Protein AF-A0A2M7RP31-F1 (afdb_monomer_lite)

Foldseek 3Di:
DQPPHLFAFPDADPVPGTDPDTQQAQFLCPQVLVCQCPPPPRHDDNCSVVRHHQDWDDAPRQIASADQAQALVRLPNSCVPDVLVVPDDVPDRSVSRSVSSVVQQLVQLCVCCVVAVQGHNPRTHWAFDQDPVGTDGARGPPHPGDDDND

Secondary structure (DSSP, 8-state):
--TTSSS-BS-EETTTEE-S-B--BSSTTHHHHHHHHT-SSSPPPGGGGGSSB--EEEETTEEEE--TT--TTHHHHGGGTS--TT-EETTEEHHHHHHHHHHHHHHHHHHTTTT-TT-BTTB----SEEETTEEE-B--TTS--B-S--

pLDDT: mean 97.09, std 1.99, range [87.0, 98.81]

Sequence (150 aa):
MLNGHKVLCMGWKPESGFLPYYWDSYSEHMILYALAIGSPTHPIPREYWQEWDKPVDEYAGYRVVYCNTGSLFVYLQSHAWIDFRDIRDNEIDYWQNSINAVDANRQFCIDNETDFITYSDNQWGLTASLGPWGYKGYGAKPGWPVHDGT

Structure (mmCIF, N/CA/C/O backbone):
data_AF-A0A2M7RP31-F1
#
_entry.id   AF-A0A2M7RP31-F1
#
loop_
_atom_site.group_PDB
_atom_site.id
_atom_site.type_symbol
_atom_site.label_atom_id
_atom_site.label_alt_id
_atom_site.label_comp_id
_atom_site.label_asym_id
_atom_site.label_entity_id
_atom_site.label_seq_id
_atom_site.pdbx_PDB_ins_code
_atom_site.Cartn_x
_atom_site.Cartn_y
_atom_site.Cartn_z
_atom_site.occupancy
_atom_site.B_iso_or_equiv
_atom_site.auth_seq_id
_atom_site.auth_comp_id
_atom_site.auth_asym_id
_atom_site.auth_atom_id
_atom_site.pdbx_PDB_model_num
ATOM 1 N N . MET A 1 1 ? -8.794 4.882 19.728 1.00 95.06 1 MET A N 1
ATOM 2 C CA . MET A 1 1 ? -8.136 5.478 18.544 1.00 95.06 1 MET A CA 1
ATOM 3 C C . MET A 1 1 ? -9.103 5.985 17.469 1.00 95.06 1 MET A C 1
ATOM 5 O O . MET A 1 1 ? -8.631 6.601 16.532 1.00 95.06 1 MET A O 1
ATOM 9 N N . LEU A 1 2 ? -10.426 5.794 17.585 1.00 96.75 2 LEU A N 1
ATOM 10 C CA . LEU A 1 2 ? -11.388 6.253 16.566 1.00 96.75 2 LEU A CA 1
ATOM 11 C C . LEU A 1 2 ? -11.693 7.760 16.605 1.00 96.75 2 LEU A C 1
ATOM 13 O O . LEU A 1 2 ? -12.012 8.342 15.580 1.00 96.75 2 LEU A O 1
ATOM 17 N N . ASN A 1 3 ? -11.617 8.394 17.781 1.00 95.88 3 ASN A N 1
ATOM 18 C CA . ASN A 1 3 ? -11.862 9.833 17.957 1.00 95.88 3 ASN A CA 1
ATOM 19 C C . ASN A 1 3 ? -13.182 10.346 17.325 1.00 95.88 3 ASN A C 1
ATOM 21 O O . ASN A 1 3 ? -13.222 11.416 16.734 1.00 95.88 3 ASN A O 1
ATOM 25 N N . GLY A 1 4 ? -14.266 9.566 17.410 1.00 95.25 4 GLY A N 1
ATOM 26 C CA . GLY A 1 4 ? -15.561 9.921 16.806 1.00 95.25 4 GLY A CA 1
ATOM 27 C C . GLY A 1 4 ? -15.671 9.661 15.297 1.00 95.25 4 GLY A C 1
ATOM 28 O O . GLY A 1 4 ? -16.735 9.883 14.727 1.00 95.25 4 GLY A O 1
ATOM 29 N N . HIS A 1 5 ? -14.616 9.150 14.663 1.00 96.81 5 HIS A N 1
ATOM 30 C CA . HIS A 1 5 ? -14.606 8.708 13.271 1.00 96.81 5 HIS A CA 1
ATOM 31 C C . HIS A 1 5 ? -14.791 7.191 13.172 1.00 96.81 5 HIS A C 1
ATOM 33 O O . HIS A 1 5 ? -14.794 6.467 14.171 1.00 96.81 5 HIS A O 1
ATOM 39 N N . LYS A 1 6 ? -14.930 6.704 11.941 1.00 97.88 6 LYS A N 1
ATOM 40 C CA . LYS A 1 6 ? -14.980 5.270 11.637 1.00 97.88 6 LYS A CA 1
ATOM 41 C C . LYS A 1 6 ? -13.649 4.699 11.144 1.00 97.88 6 LYS A C 1
ATOM 43 O O . LYS A 1 6 ? -13.529 3.496 10.959 1.00 97.88 6 LYS A O 1
ATOM 48 N N . VAL A 1 7 ? -12.647 5.558 10.984 1.00 97.94 7 VAL A N 1
ATOM 49 C CA . VAL A 1 7 ? -11.273 5.193 10.640 1.00 97.94 7 VAL A CA 1
ATOM 50 C C . VAL A 1 7 ? -10.349 5.454 11.826 1.00 97.94 7 VAL A C 1
ATOM 52 O O . VAL A 1 7 ? -10.605 6.330 12.657 1.00 97.94 7 VAL A O 1
ATOM 55 N N . LEU A 1 8 ? -9.283 4.664 11.954 1.00 98.12 8 LEU A N 1
ATOM 56 C CA . LEU A 1 8 ? -8.332 4.793 13.059 1.00 98.12 8 LEU A CA 1
ATOM 57 C C . LEU A 1 8 ? -7.481 6.062 12.913 1.00 98.12 8 LEU A C 1
ATOM 59 O O . LEU A 1 8 ? -6.877 6.296 11.871 1.00 98.12 8 LEU A O 1
ATOM 63 N N . CYS A 1 9 ? -7.374 6.852 13.980 1.00 97.94 9 CYS A N 1
ATOM 64 C CA . CYS A 1 9 ? -6.419 7.954 14.063 1.00 97.94 9 CYS A CA 1
ATOM 65 C C . CYS A 1 9 ? -4.987 7.409 14.145 1.00 97.94 9 CYS A C 1
ATOM 67 O O . CYS A 1 9 ? -4.727 6.426 14.846 1.00 97.94 9 CYS A O 1
ATOM 69 N N . MET A 1 10 ? -4.048 8.082 13.481 1.00 97.69 10 MET A N 1
ATOM 70 C CA . MET A 1 10 ? -2.639 7.685 13.460 1.00 97.69 10 MET A CA 1
ATOM 71 C C . MET A 1 10 ? -1.912 7.937 14.786 1.00 97.69 10 MET A C 1
ATOM 73 O O . MET A 1 10 ? -0.836 7.390 15.012 1.00 97.69 10 MET A O 1
ATOM 77 N N . GLY A 1 11 ? -2.470 8.749 15.686 1.00 97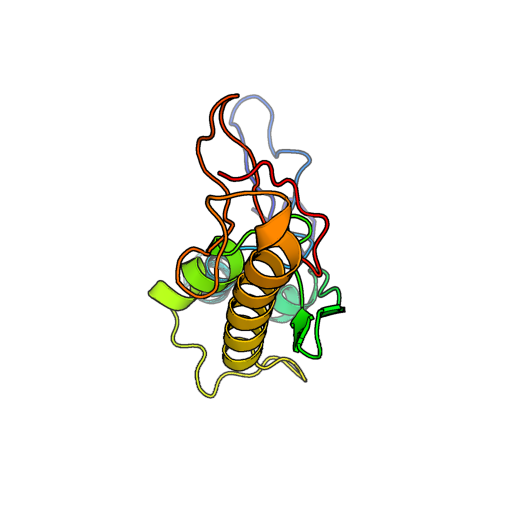.31 11 GLY A N 1
ATOM 78 C CA . GLY A 1 11 ? -1.821 8.997 16.967 1.00 97.31 11 GLY A CA 1
ATOM 79 C C . GLY A 1 11 ? -2.608 9.877 17.922 1.00 97.31 11 GLY A C 1
ATOM 80 O O . GLY A 1 11 ? -3.564 10.556 17.558 1.00 97.31 11 GLY A O 1
ATOM 81 N N . TRP A 1 12 ? -2.171 9.872 19.174 1.00 97.69 12 TRP A N 1
ATOM 82 C CA . TRP A 1 12 ? -2.704 10.704 20.243 1.00 97.69 12 TRP A CA 1
ATOM 83 C C . TRP A 1 12 ? -1.562 11.128 21.165 1.00 97.69 12 TRP A C 1
ATOM 85 O O . TRP A 1 12 ? -0.628 10.356 21.387 1.00 97.69 12 TRP A O 1
ATOM 95 N N . LYS A 1 13 ? -1.635 12.351 21.691 1.00 97.50 13 LYS A N 1
ATOM 96 C CA . LYS A 1 13 ? -0.675 12.916 22.642 1.00 97.50 13 LYS A CA 1
ATOM 97 C C . LYS A 1 13 ? -1.405 13.378 23.908 1.00 97.50 13 LYS A C 1
ATOM 99 O O . LYS A 1 13 ? -2.454 14.011 23.771 1.00 97.50 13 LYS A O 1
ATOM 104 N N . PRO A 1 14 ? -0.852 13.161 25.114 1.00 97.19 14 PRO A N 1
ATOM 105 C CA . PRO A 1 14 ? -1.482 13.598 26.362 1.00 97.19 14 PRO A CA 1
ATOM 106 C C . PRO A 1 14 ? -1.824 15.087 26.414 1.00 97.19 14 PRO A C 1
ATOM 108 O O . PRO A 1 14 ? -2.880 15.461 26.915 1.00 97.19 14 PRO A O 1
ATOM 111 N N . GLU A 1 15 ? -0.957 15.936 25.868 1.00 97.69 15 GLU A N 1
ATOM 112 C CA . GLU A 1 15 ? -1.056 17.391 26.000 1.00 97.69 15 GLU A CA 1
ATOM 113 C C . GLU A 1 15 ? -1.930 18.036 24.919 1.00 97.69 15 GLU A C 1
ATOM 115 O O . GLU A 1 15 ? -2.416 19.148 25.103 1.00 97.69 15 GLU A O 1
ATOM 120 N N . SER A 1 16 ? -2.099 17.372 23.771 1.00 96.56 16 SER A N 1
ATOM 121 C CA . SER A 1 16 ? -2.732 17.962 22.575 1.00 96.56 16 SER A CA 1
ATOM 122 C C . SER A 1 16 ? -3.834 17.107 21.951 1.00 96.56 16 SER A C 1
ATOM 124 O O . SER A 1 16 ? -4.488 17.548 21.011 1.00 96.56 16 SER A O 1
ATOM 126 N N . GLY A 1 17 ? -4.095 15.918 22.491 1.00 97.56 17 GLY A N 1
ATOM 127 C CA . GLY A 1 17 ? -5.153 15.042 22.013 1.00 97.56 17 GLY A CA 1
ATOM 128 C C . GLY A 1 17 ? -4.784 14.287 20.736 1.00 97.56 17 GLY A C 1
ATOM 129 O O . GLY A 1 17 ? -3.624 13.949 20.494 1.00 97.56 17 GLY A O 1
ATOM 130 N N . PHE A 1 18 ? -5.802 13.952 19.945 1.00 98.19 18 PHE A N 1
ATOM 131 C CA . PHE A 1 18 ? -5.649 13.174 18.716 1.00 98.19 18 PHE A CA 1
ATOM 132 C C . PHE A 1 18 ? -4.985 13.983 17.599 1.00 98.19 18 PHE A C 1
ATOM 134 O O . PHE A 1 18 ? -5.211 15.184 17.460 1.00 98.19 18 PHE A O 1
ATOM 141 N N . LEU A 1 19 ? -4.178 13.302 16.785 1.00 97.56 19 LEU A N 1
ATOM 142 C CA . LEU A 1 19 ? -3.615 13.881 15.570 1.00 97.56 19 LEU A CA 1
ATOM 143 C C . LEU A 1 19 ? -4.718 14.133 14.526 1.00 97.56 19 LEU A C 1
ATOM 145 O O . LEU A 1 19 ? -5.728 13.430 14.514 1.00 97.56 19 LEU A O 1
ATOM 149 N N . PRO A 1 20 ? -4.511 15.077 13.591 1.00 96.38 20 PRO A N 1
ATOM 150 C CA . PRO A 1 20 ? -5.455 15.314 12.499 1.00 96.38 20 PRO A CA 1
ATOM 151 C C . PRO A 1 20 ? -5.373 14.260 11.376 1.00 96.38 20 PRO A C 1
ATOM 153 O O . PRO A 1 20 ? -6.055 14.410 10.369 1.00 96.38 20 PRO A O 1
ATOM 156 N N . TYR A 1 21 ? -4.540 13.222 11.518 1.00 96.81 21 TYR A N 1
ATOM 157 C CA . TYR A 1 21 ? -4.272 12.218 10.483 1.00 96.81 21 TYR A CA 1
ATOM 158 C C . TYR A 1 21 ? -4.920 10.875 10.821 1.00 96.81 21 TYR A C 1
ATOM 160 O O . TYR A 1 21 ? -4.860 10.422 11.972 1.00 96.81 21 TYR A O 1
ATOM 168 N N . TYR A 1 22 ? -5.495 10.226 9.811 1.00 97.94 22 TYR A N 1
ATOM 169 C CA . TYR A 1 22 ? -6.233 8.972 9.934 1.00 97.94 22 TYR A CA 1
ATOM 170 C C . TYR A 1 22 ? -5.784 7.964 8.879 1.00 97.94 22 TYR A C 1
ATOM 172 O O . TYR A 1 22 ? -5.293 8.332 7.819 1.00 97.94 22 TYR A O 1
ATOM 180 N N . TRP A 1 23 ? -5.955 6.683 9.189 1.00 97.50 23 TRP A N 1
ATOM 181 C CA . TRP A 1 23 ? -5.786 5.578 8.250 1.00 97.50 23 TRP A CA 1
ATOM 182 C C . TRP A 1 23 ? -7.052 5.439 7.399 1.00 97.50 23 TRP A C 1
ATOM 184 O O . TRP A 1 23 ? -7.900 4.590 7.684 1.00 97.50 23 TRP A O 1
ATOM 194 N N . ASP A 1 24 ? -7.206 6.342 6.431 1.00 97.00 24 ASP A N 1
ATOM 195 C CA . ASP A 1 24 ? -8.420 6.547 5.632 1.00 97.00 24 ASP A CA 1
ATOM 196 C C . ASP A 1 24 ? -8.304 6.095 4.169 1.00 97.00 24 ASP A C 1
ATOM 198 O O . ASP A 1 24 ? -9.293 6.138 3.448 1.00 97.00 24 ASP A O 1
ATOM 202 N N . SER A 1 25 ? -7.145 5.595 3.741 1.00 97.44 25 SER A N 1
ATOM 203 C CA . SER A 1 25 ? -6.914 5.024 2.410 1.00 97.44 25 SER A CA 1
ATOM 204 C C . SER A 1 25 ? -5.910 3.876 2.482 1.00 97.44 25 SER A C 1
ATOM 206 O O . SER A 1 25 ? -5.092 3.844 3.404 1.00 97.44 25 SER A O 1
ATOM 208 N N . TYR A 1 26 ? -5.979 2.928 1.538 1.00 97.44 26 TYR A N 1
ATOM 209 C CA . TYR A 1 26 ? -5.184 1.697 1.514 1.00 97.44 26 TYR A CA 1
ATOM 210 C C . TYR A 1 26 ? -3.704 1.956 1.828 1.00 97.44 26 TYR A C 1
ATOM 212 O O . TYR A 1 26 ? -2.994 2.677 1.122 1.00 97.44 26 TYR A O 1
ATOM 220 N N . SER A 1 27 ? -3.239 1.360 2.924 1.00 97.25 27 SER A N 1
ATOM 221 C CA . SER A 1 27 ? -1.880 1.517 3.432 1.00 97.25 27 SER A CA 1
ATOM 222 C C . SER A 1 27 ? -1.489 0.292 4.280 1.00 97.25 27 SER A C 1
ATOM 224 O O . SER A 1 27 ? -2.190 -0.717 4.304 1.00 97.25 27 SER A O 1
ATOM 226 N N . GLU A 1 28 ? -0.360 0.342 4.978 1.00 97.06 28 GLU A N 1
ATOM 227 C CA . GLU A 1 28 ? 0.188 -0.715 5.832 1.00 97.06 28 GLU A CA 1
ATOM 228 C C . GLU A 1 28 ? -0.691 -1.130 7.033 1.00 97.06 28 GLU A C 1
ATOM 230 O O . GLU A 1 28 ? -0.385 -2.097 7.734 1.00 97.06 28 GLU A O 1
ATOM 235 N N . HIS A 1 29 ? -1.782 -0.406 7.287 1.00 96.88 29 HIS A N 1
ATOM 236 C CA . HIS A 1 29 ? -2.556 -0.424 8.528 1.00 96.88 29 HIS A CA 1
ATOM 237 C C . HIS A 1 29 ? -3.488 -1.634 8.726 1.00 96.88 29 HIS A C 1
ATOM 239 O O . HIS A 1 29 ? -4.163 -1.702 9.756 1.00 96.88 29 HIS A O 1
ATOM 245 N N . MET A 1 30 ? -3.566 -2.589 7.792 1.00 96.88 30 MET A N 1
ATOM 246 C CA . MET A 1 30 ? -4.512 -3.720 7.880 1.00 96.88 30 MET A CA 1
ATOM 247 C C . MET A 1 30 ? -4.377 -4.508 9.194 1.00 96.88 30 MET A C 1
ATOM 249 O O . MET A 1 30 ? -5.378 -4.823 9.841 1.00 96.88 30 MET A O 1
ATOM 253 N N . ILE A 1 31 ? -3.145 -4.767 9.646 1.00 97.25 31 ILE A N 1
ATOM 254 C CA . ILE A 1 31 ? -2.877 -5.425 10.934 1.00 97.25 31 ILE A CA 1
ATOM 255 C C . ILE A 1 31 ? -3.447 -4.638 12.125 1.00 97.25 31 ILE A C 1
ATOM 257 O O . ILE A 1 31 ? -3.930 -5.241 13.082 1.00 97.25 31 ILE A O 1
ATOM 261 N N . LEU A 1 32 ? -3.462 -3.301 12.064 1.00 97.62 32 LEU A N 1
ATOM 262 C CA . LEU A 1 32 ? -4.033 -2.464 13.122 1.00 97.62 32 LEU A CA 1
ATOM 263 C C . LEU A 1 32 ? -5.543 -2.683 13.235 1.00 97.62 32 LEU A C 1
ATOM 265 O O . LEU A 1 32 ? -6.053 -2.823 14.346 1.00 97.62 32 LEU A O 1
ATOM 269 N N . TYR A 1 33 ? -6.251 -2.759 12.105 1.00 97.62 33 TYR A N 1
ATOM 270 C CA . TYR A 1 33 ? -7.687 -3.047 12.103 1.00 97.62 33 TYR A CA 1
ATOM 271 C C . TYR A 1 33 ? -7.977 -4.477 12.553 1.00 97.62 33 TYR A C 1
ATOM 273 O O . TYR A 1 33 ? -8.888 -4.671 13.354 1.00 97.62 33 TYR A O 1
ATOM 281 N N . ALA A 1 34 ? -7.191 -5.466 12.115 1.00 96.62 34 ALA A N 1
ATOM 282 C CA . ALA A 1 34 ? -7.356 -6.851 12.556 1.00 96.62 34 ALA A CA 1
ATOM 283 C C . ALA A 1 34 ? -7.233 -6.978 14.086 1.00 96.62 34 ALA A C 1
ATOM 285 O O . ALA A 1 34 ? -8.095 -7.572 14.736 1.00 96.62 34 ALA A O 1
ATOM 286 N N . LEU A 1 35 ? -6.212 -6.347 14.678 1.00 98.06 35 LEU A N 1
ATOM 287 C CA . LEU A 1 35 ? -6.022 -6.307 16.131 1.00 98.06 35 LEU A CA 1
ATOM 288 C C . LEU A 1 35 ? -7.132 -5.525 16.844 1.00 98.06 35 LEU A C 1
ATOM 290 O O . LEU A 1 35 ? -7.612 -5.955 17.891 1.00 98.06 35 LEU A O 1
ATOM 294 N N . ALA A 1 36 ? -7.553 -4.385 16.291 1.00 98.19 36 ALA A N 1
ATOM 295 C CA . ALA A 1 36 ? -8.597 -3.559 16.888 1.00 98.19 36 ALA A CA 1
ATOM 296 C C . ALA A 1 36 ? -9.965 -4.255 16.873 1.00 98.19 36 ALA A C 1
ATOM 298 O O . ALA A 1 36 ? -10.692 -4.170 17.855 1.00 98.19 36 ALA A O 1
ATOM 299 N N . ILE A 1 37 ? -10.315 -4.963 15.799 1.00 97.88 37 ILE A N 1
ATOM 300 C CA . ILE A 1 37 ? -11.564 -5.735 15.697 1.00 97.88 37 ILE A CA 1
ATOM 301 C C . ILE A 1 37 ? -11.508 -6.966 16.610 1.00 97.88 37 ILE A C 1
ATOM 303 O O . ILE A 1 37 ? -12.483 -7.276 17.289 1.00 97.88 37 ILE A O 1
ATOM 307 N N . GLY A 1 38 ? -10.360 -7.648 16.662 1.00 97.62 38 GLY A N 1
ATOM 308 C CA . GLY A 1 38 ? -10.153 -8.839 17.490 1.00 97.62 38 GLY A CA 1
ATOM 309 C C . GLY A 1 38 ? -9.929 -8.567 18.982 1.00 97.62 38 GLY A C 1
ATOM 310 O O . GLY A 1 38 ? -9.763 -9.514 19.750 1.00 97.62 38 GLY A O 1
ATOM 311 N N . SER A 1 39 ? -9.893 -7.303 19.414 1.00 98.31 39 SER A N 1
ATOM 312 C CA . SER A 1 39 ? -9.609 -6.946 20.806 1.00 98.31 39 SER A CA 1
ATOM 313 C C . SER A 1 39 ? -10.724 -7.417 21.754 1.00 98.31 39 SER A C 1
AT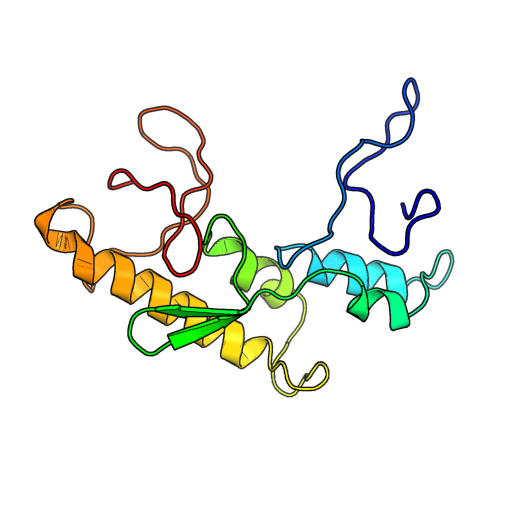OM 315 O O . SER A 1 39 ? -11.880 -7.041 21.566 1.00 98.31 39 SER A O 1
ATOM 317 N N . PRO A 1 40 ? -10.415 -8.173 22.826 1.00 98.19 40 PRO A N 1
ATOM 318 C CA . PRO A 1 40 ? -11.430 -8.660 23.764 1.00 98.19 40 PRO A CA 1
ATOM 319 C C . PRO A 1 40 ? -11.928 -7.587 24.743 1.00 98.19 40 PRO A C 1
ATOM 321 O O . PRO A 1 40 ? -12.948 -7.781 25.399 1.00 98.19 40 PRO A O 1
ATOM 324 N N . THR A 1 41 ? -11.206 -6.473 24.885 1.00 98.38 41 THR A N 1
ATOM 325 C CA . THR A 1 41 ? -11.503 -5.421 25.874 1.00 98.38 41 THR A CA 1
ATOM 326 C C . THR A 1 41 ? -11.909 -4.099 25.239 1.00 98.38 41 THR A C 1
ATOM 328 O O . THR A 1 41 ? -12.719 -3.368 25.808 1.00 98.38 41 THR A O 1
ATOM 331 N N . HIS A 1 42 ? -11.368 -3.786 24.062 1.00 97.50 42 HIS A N 1
ATOM 332 C CA . HIS A 1 42 ? -11.621 -2.528 23.361 1.00 97.50 42 HIS A CA 1
ATOM 333 C C . HIS A 1 42 ? -11.853 -2.754 21.857 1.00 97.50 42 HIS A C 1
ATOM 335 O O . HIS A 1 42 ? -11.117 -2.177 21.051 1.00 97.50 42 HIS A O 1
ATOM 341 N N . PRO A 1 43 ? -12.824 -3.605 21.465 1.00 98.19 43 PRO A N 1
ATOM 342 C CA . PRO A 1 43 ? -13.091 -3.874 20.060 1.00 98.19 43 PRO A CA 1
ATOM 343 C C . PRO A 1 43 ? -13.627 -2.635 19.341 1.00 98.19 43 PRO A C 1
ATOM 345 O O . PRO A 1 43 ? -14.417 -1.870 19.902 1.00 98.19 43 PRO A O 1
ATOM 348 N N . ILE A 1 44 ? -13.243 -2.469 18.077 1.00 98.38 44 ILE A N 1
ATOM 349 C CA . ILE A 1 44 ? -13.978 -1.610 17.138 1.00 98.38 44 ILE A CA 1
ATOM 350 C C . ILE A 1 44 ? -14.993 -2.453 16.346 1.00 98.38 44 ILE A C 1
ATOM 352 O O . ILE A 1 44 ? -14.778 -3.657 16.181 1.00 98.38 44 ILE A O 1
ATOM 356 N N . PRO A 1 45 ? -16.085 -1.856 15.834 1.00 98.06 45 PRO A N 1
ATOM 357 C CA . PRO A 1 45 ? -17.025 -2.570 14.975 1.00 98.06 45 PRO A CA 1
ATOM 358 C C . PRO A 1 45 ? -16.338 -3.150 13.730 1.00 98.06 45 PRO A C 1
ATOM 360 O O . PRO A 1 45 ? -15.521 -2.482 13.093 1.00 98.06 45 PRO A O 1
ATOM 363 N N . ARG A 1 46 ? -16.668 -4.396 13.366 1.00 96.38 46 ARG A N 1
ATOM 364 C CA . ARG A 1 46 ? -16.043 -5.103 12.228 1.00 96.38 46 ARG A CA 1
ATOM 365 C C . ARG A 1 46 ? -16.281 -4.402 10.892 1.00 96.38 46 ARG A C 1
ATOM 367 O O . ARG A 1 46 ? -15.455 -4.490 9.991 1.00 96.38 46 ARG A O 1
ATOM 374 N N . GLU A 1 47 ? -17.408 -3.715 10.762 1.00 96.50 47 GLU A N 1
ATOM 375 C CA . GLU A 1 47 ? -17.801 -2.957 9.579 1.00 96.50 47 GLU A CA 1
ATOM 376 C C . GLU A 1 47 ? -16.852 -1.790 9.289 1.00 96.50 47 GLU A C 1
ATOM 378 O O . GLU A 1 47 ? -16.747 -1.379 8.139 1.00 96.50 47 GLU A O 1
ATOM 383 N N . TYR A 1 48 ? -16.087 -1.314 10.279 1.00 97.44 48 TYR A N 1
ATOM 384 C CA . TYR A 1 48 ? -15.130 -0.221 10.082 1.00 97.44 48 TYR A CA 1
ATOM 385 C C . TYR A 1 48 ? -13.934 -0.620 9.212 1.00 97.44 48 TYR A C 1
ATOM 387 O O . TYR A 1 48 ? -13.251 0.245 8.673 1.00 97.44 48 TYR A O 1
ATOM 395 N N . TRP A 1 49 ? -13.728 -1.920 8.980 1.00 96.38 49 TRP A N 1
ATOM 396 C CA . TRP A 1 49 ? -12.828 -2.415 7.935 1.00 96.38 49 TRP A CA 1
ATOM 397 C C . TRP A 1 49 ? -13.182 -1.871 6.534 1.00 96.38 49 TRP A C 1
ATOM 399 O O . TRP A 1 49 ? -12.322 -1.722 5.670 1.00 96.38 49 TRP A O 1
ATOM 409 N N . GLN A 1 50 ? -14.451 -1.539 6.292 1.00 95.81 50 GLN A N 1
ATOM 410 C CA . GLN A 1 50 ? -14.912 -1.058 4.988 1.00 95.81 50 GLN A CA 1
ATOM 411 C C . GLN A 1 50 ? -14.733 0.450 4.787 1.00 95.81 50 GLN A C 1
ATOM 413 O O . GLN A 1 50 ? -14.928 0.923 3.674 1.00 95.81 50 GLN A O 1
ATOM 418 N N . GLU A 1 51 ? -14.371 1.202 5.828 1.00 96.75 51 GLU A N 1
ATOM 419 C CA . GLU A 1 51 ? -14.526 2.665 5.845 1.00 96.75 51 GLU A CA 1
ATOM 420 C C . GLU A 1 51 ? -13.308 3.438 5.311 1.00 96.75 51 GLU A C 1
ATOM 422 O O . GLU A 1 51 ? -13.408 4.642 5.107 1.00 96.75 51 GLU A O 1
ATOM 427 N N . TRP A 1 52 ? -12.171 2.777 5.077 1.00 96.50 52 TRP A N 1
ATOM 428 C CA . TRP A 1 52 ? -11.018 3.372 4.393 1.00 96.50 52 TRP A CA 1
ATOM 429 C C . TRP A 1 52 ? -11.061 3.109 2.885 1.00 96.50 52 TRP A C 1
ATOM 431 O O . TRP A 1 52 ? -11.459 2.026 2.437 1.00 96.50 52 TRP A O 1
ATOM 441 N N . ASP A 1 53 ? -10.613 4.096 2.114 1.00 97.25 53 ASP A N 1
ATOM 442 C CA . ASP A 1 53 ? -10.610 4.098 0.658 1.00 97.25 53 ASP A CA 1
ATOM 443 C C . ASP A 1 53 ? -9.704 3.008 0.084 1.00 97.25 53 ASP A C 1
ATOM 445 O O . ASP A 1 53 ? -8.632 2.693 0.603 1.00 97.25 53 ASP A O 1
ATOM 449 N N . LYS A 1 54 ? -10.142 2.431 -1.036 1.00 96.25 54 LYS A N 1
ATOM 450 C CA . LYS A 1 54 ? -9.473 1.317 -1.718 1.00 96.25 54 LYS A CA 1
ATOM 451 C C . LYS A 1 54 ? -9.242 1.702 -3.178 1.00 96.25 54 LYS A C 1
ATOM 453 O O . LYS A 1 54 ? -9.897 1.135 -4.054 1.00 96.25 54 LYS A O 1
ATOM 458 N N . PRO A 1 55 ? -8.411 2.725 -3.451 1.00 97.31 55 PRO A N 1
ATOM 459 C CA . PRO A 1 55 ? -8.246 3.233 -4.803 1.00 97.31 55 PRO A CA 1
ATOM 460 C C . PRO A 1 55 ? -7.593 2.159 -5.671 1.00 97.31 55 PRO A C 1
ATOM 462 O O . PRO A 1 55 ? -6.690 1.449 -5.232 1.00 97.31 55 PRO A O 1
ATOM 465 N N . VAL A 1 56 ? -8.084 2.022 -6.897 1.00 97.69 56 VAL A N 1
ATOM 466 C CA . VAL A 1 56 ? -7.632 1.006 -7.845 1.00 97.69 56 VAL A CA 1
ATOM 467 C C . VAL A 1 56 ? -7.107 1.694 -9.082 1.00 97.69 56 VAL A C 1
ATOM 469 O O . VAL A 1 56 ? -7.780 2.565 -9.628 1.00 97.69 56 VAL A O 1
ATOM 472 N N . ASP A 1 57 ? -5.962 1.229 -9.555 1.00 98.31 57 ASP A N 1
ATOM 473 C CA . ASP A 1 57 ? -5.445 1.583 -10.868 1.00 98.31 57 ASP A CA 1
ATOM 474 C C . ASP A 1 57 ? -4.598 0.419 -11.418 1.00 98.31 57 ASP A C 1
ATOM 476 O O . ASP A 1 57 ? -4.453 -0.625 -10.771 1.00 98.31 57 ASP A O 1
ATOM 480 N N . GLU A 1 58 ? -4.094 0.552 -12.637 1.00 98.44 58 GLU A N 1
ATOM 481 C CA . GLU A 1 58 ? -3.343 -0.478 -13.343 1.00 98.44 58 GLU A CA 1
ATOM 482 C C . GLU A 1 58 ? -1.995 0.057 -13.828 1.00 98.44 58 GLU A C 1
ATOM 484 O O . GLU A 1 58 ? -1.890 1.148 -14.387 1.00 98.44 58 GLU A O 1
ATOM 489 N N . TYR A 1 59 ? -0.944 -0.744 -13.654 1.00 98.69 59 TYR A N 1
ATOM 490 C CA . TYR A 1 59 ? 0.356 -0.475 -14.254 1.00 98.69 59 TYR A CA 1
ATOM 491 C C . TYR A 1 59 ? 0.881 -1.721 -14.955 1.00 98.69 59 TYR A C 1
ATOM 493 O O . TYR A 1 59 ? 0.930 -2.789 -14.354 1.00 98.69 59 TYR A O 1
ATOM 501 N N . ALA A 1 60 ? 1.267 -1.583 -16.225 1.00 97.94 60 ALA A N 1
ATOM 502 C CA . ALA A 1 60 ? 1.824 -2.668 -17.036 1.00 97.94 60 ALA A CA 1
ATOM 503 C C . ALA A 1 60 ? 0.982 -3.968 -17.035 1.00 97.94 60 ALA A C 1
ATOM 505 O O . ALA A 1 60 ? 1.526 -5.069 -17.060 1.00 97.94 60 ALA A O 1
ATOM 506 N N . GLY A 1 61 ? -0.352 -3.845 -17.005 1.00 98.31 61 GLY A N 1
ATOM 507 C CA . GLY A 1 61 ? -1.283 -4.980 -16.962 1.00 98.31 61 GLY A CA 1
ATOM 508 C C . GLY A 1 61 ? -1.553 -5.545 -15.562 1.00 98.31 61 GLY A C 1
ATOM 509 O O . GLY A 1 61 ? -2.347 -6.473 -15.421 1.00 98.31 61 GLY A O 1
ATOM 510 N N . TYR A 1 62 ? -0.934 -4.988 -14.517 1.00 98.56 62 TYR A N 1
ATOM 511 C CA . TYR A 1 62 ? -1.167 -5.369 -13.126 1.00 98.56 62 TYR A CA 1
ATOM 512 C C . TYR A 1 62 ? -2.147 -4.397 -12.470 1.00 98.56 62 TYR A C 1
ATOM 514 O O . TYR A 1 62 ? -1.809 -3.249 -12.172 1.00 98.56 62 TYR A O 1
ATOM 522 N N . ARG A 1 63 ? -3.378 -4.859 -12.233 1.00 98.25 63 ARG A N 1
ATOM 523 C CA . ARG A 1 63 ? -4.409 -4.103 -11.512 1.00 98.25 63 ARG A CA 1
ATOM 524 C C . ARG A 1 63 ? -4.168 -4.188 -10.003 1.00 98.25 63 ARG A C 1
ATOM 526 O O . ARG A 1 63 ? -4.135 -5.293 -9.457 1.00 98.25 63 ARG A O 1
ATOM 533 N N . VAL A 1 64 ? -4.049 -3.042 -9.331 1.00 98.50 64 VAL A N 1
ATOM 534 C CA . VAL A 1 64 ? -3.648 -2.935 -7.919 1.00 98.50 64 VAL A CA 1
ATOM 535 C C . VAL A 1 64 ? -4.590 -1.993 -7.162 1.00 98.50 64 VAL A C 1
ATOM 537 O O . VAL A 1 64 ? -4.835 -0.868 -7.594 1.00 98.50 64 VAL A O 1
ATOM 540 N N . VAL A 1 65 ? -5.094 -2.438 -6.008 1.00 98.06 65 VAL A N 1
ATOM 541 C CA . VAL A 1 65 ? -5.572 -1.554 -4.936 1.00 98.06 65 VAL A CA 1
ATOM 542 C C . VAL A 1 65 ? -4.330 -0.923 -4.315 1.00 98.06 65 VAL A C 1
ATOM 544 O O . VAL A 1 65 ? -3.584 -1.609 -3.608 1.00 98.06 65 VAL A O 1
ATOM 547 N N . TYR A 1 66 ? -4.050 0.330 -4.661 1.00 98.12 66 TYR A N 1
ATOM 548 C CA . TYR A 1 66 ? -2.735 0.929 -4.456 1.00 98.12 66 TYR A CA 1
ATOM 549 C C . TYR A 1 66 ? -2.682 1.837 -3.227 1.00 98.12 66 TYR A C 1
ATOM 551 O O . TYR A 1 66 ? -3.676 2.434 -2.826 1.00 98.12 66 TYR A O 1
ATOM 559 N N . CYS A 1 67 ? -1.496 1.969 -2.633 1.00 97.88 67 CYS A N 1
ATOM 560 C CA . CYS A 1 67 ? -1.211 3.039 -1.680 1.00 97.88 67 CYS A CA 1
ATOM 561 C C . CYS A 1 67 ? -0.648 4.264 -2.405 1.00 97.88 67 CYS A C 1
ATOM 563 O O . CYS A 1 67 ? 0.117 4.121 -3.360 1.00 97.88 67 CYS A O 1
ATOM 565 N N . ASN A 1 68 ? -0.971 5.472 -1.938 1.00 96.44 68 ASN A N 1
ATOM 566 C CA . ASN A 1 68 ? -0.631 6.711 -2.653 1.00 96.44 68 ASN A CA 1
ATOM 567 C C . ASN A 1 68 ? 0.863 6.858 -2.984 1.00 96.44 68 ASN A C 1
ATOM 569 O O . ASN A 1 68 ? 1.191 7.368 -4.047 1.00 96.44 68 ASN A O 1
ATOM 573 N N . THR A 1 69 ? 1.777 6.404 -2.121 1.00 96.81 69 THR A N 1
ATOM 574 C CA . THR A 1 69 ? 3.225 6.477 -2.398 1.00 96.81 69 THR A CA 1
ATOM 575 C C . THR A 1 69 ? 3.720 5.386 -3.345 1.00 96.81 69 THR A C 1
ATOM 577 O O . THR A 1 69 ? 4.818 5.494 -3.882 1.00 96.81 69 THR A O 1
ATOM 580 N N . GLY A 1 70 ? 2.954 4.304 -3.515 1.00 97.94 70 GLY A N 1
ATOM 581 C CA . GLY A 1 70 ? 3.386 3.102 -4.224 1.00 97.94 70 GLY A CA 1
ATOM 582 C C . GLY A 1 70 ? 4.499 2.319 -3.519 1.00 97.94 70 GLY A C 1
ATOM 583 O O . GLY A 1 70 ? 5.168 1.505 -4.155 1.00 97.94 70 GLY A O 1
ATOM 584 N N . SER A 1 71 ? 4.753 2.585 -2.233 1.00 98.38 71 SER A N 1
ATOM 585 C CA . SER A 1 71 ? 5.850 1.963 -1.484 1.00 98.38 71 SER A CA 1
ATOM 586 C C . SER A 1 71 ? 5.592 0.482 -1.223 1.00 98.38 71 SER A C 1
ATOM 588 O O . SER A 1 71 ? 4.564 0.118 -0.649 1.00 98.38 71 SER A O 1
ATOM 590 N N . LEU A 1 72 ? 6.560 -0.371 -1.571 1.00 98.44 72 LEU A N 1
ATOM 591 C CA . LEU A 1 72 ? 6.362 -1.820 -1.540 1.00 98.44 72 LEU A CA 1
ATOM 592 C C . LEU A 1 72 ? 6.078 -2.386 -0.137 1.00 98.44 72 LEU A C 1
ATOM 594 O O . LEU A 1 72 ? 5.328 -3.352 -0.012 1.00 98.44 72 LEU A O 1
ATOM 598 N N . PHE A 1 73 ? 6.613 -1.778 0.931 1.00 98.38 73 PHE A N 1
ATOM 599 C CA . PHE A 1 73 ? 6.411 -2.278 2.299 1.00 98.38 73 PHE A CA 1
ATOM 600 C C . PHE A 1 73 ? 4.933 -2.394 2.702 1.00 98.38 73 PHE A C 1
ATOM 602 O O . PHE A 1 73 ? 4.590 -3.271 3.497 1.00 98.38 73 PHE A O 1
ATOM 609 N N . VAL A 1 74 ? 4.065 -1.537 2.152 1.00 98.31 74 VAL A N 1
ATOM 610 C CA . VAL A 1 74 ? 2.627 -1.517 2.451 1.00 98.31 74 VAL A CA 1
ATOM 611 C C . VAL A 1 74 ? 1.980 -2.869 2.151 1.00 98.31 74 VAL A C 1
ATOM 613 O O . VAL A 1 74 ? 1.163 -3.358 2.929 1.00 98.31 74 VAL A O 1
ATOM 616 N N . TYR A 1 75 ? 2.404 -3.512 1.065 1.00 98.19 75 TYR A N 1
ATOM 617 C CA . TYR A 1 75 ? 1.879 -4.802 0.622 1.00 98.19 75 TYR A CA 1
ATOM 618 C C . TYR A 1 75 ? 2.489 -5.984 1.387 1.00 98.19 75 TYR A C 1
ATOM 620 O O . TYR A 1 75 ? 2.020 -7.105 1.255 1.00 98.19 75 TYR A O 1
ATOM 628 N N . LEU A 1 76 ? 3.513 -5.764 2.219 1.00 97.56 76 LEU A N 1
ATOM 629 C CA . LEU A 1 76 ? 4.273 -6.841 2.866 1.00 97.56 76 LEU A CA 1
ATOM 630 C C . 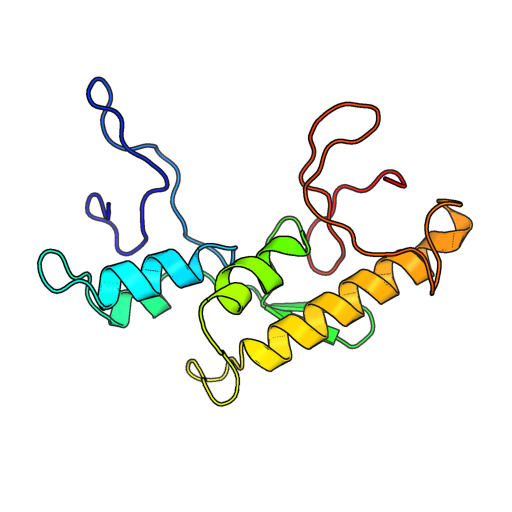LEU A 1 76 ? 4.114 -6.861 4.390 1.00 97.56 76 LEU A C 1
ATOM 632 O O . LEU A 1 76 ? 4.064 -7.932 4.989 1.00 97.56 76 LEU A O 1
ATOM 636 N N . GLN A 1 77 ? 4.003 -5.698 5.039 1.00 97.06 77 GLN A N 1
ATOM 637 C CA . GLN A 1 77 ? 4.067 -5.612 6.504 1.00 97.06 77 GLN A CA 1
ATOM 638 C C . GLN A 1 77 ? 2.964 -6.398 7.215 1.00 97.06 77 GLN A C 1
ATOM 640 O O . GLN A 1 77 ? 3.252 -7.182 8.117 1.00 97.06 77 GLN A O 1
ATOM 645 N N . SER A 1 78 ? 1.706 -6.222 6.810 1.00 97.38 78 SER A N 1
ATOM 646 C CA . SER A 1 78 ? 0.601 -6.972 7.420 1.00 97.38 78 SER A CA 1
ATOM 647 C C . SER A 1 78 ? 0.654 -8.467 7.064 1.00 97.38 78 SER A C 1
ATOM 649 O O . SER A 1 78 ? 0.294 -9.304 7.890 1.00 97.38 78 SER A O 1
ATOM 651 N N . HIS A 1 79 ? 1.174 -8.811 5.881 1.00 95.94 79 HIS A N 1
ATOM 652 C CA . HIS A 1 79 ? 1.319 -10.193 5.403 1.00 95.94 79 HIS A CA 1
ATOM 653 C C . HIS A 1 79 ? 2.371 -10.994 6.184 1.00 95.94 79 HIS A C 1
ATOM 655 O O . HIS A 1 79 ? 2.325 -12.219 6.202 1.00 95.94 79 HIS A O 1
ATOM 661 N N . ALA A 1 80 ? 3.298 -10.320 6.872 1.00 96.12 80 ALA A N 1
ATOM 662 C CA . ALA A 1 80 ? 4.257 -10.983 7.753 1.00 96.12 80 ALA A CA 1
ATOM 663 C C . ALA A 1 80 ? 3.593 -11.647 8.977 1.00 96.12 80 ALA A C 1
ATOM 665 O O . ALA A 1 80 ? 4.194 -12.521 9.598 1.00 96.12 80 ALA A O 1
ATOM 666 N N . TRP A 1 81 ? 2.372 -11.232 9.328 1.00 96.00 81 TRP A N 1
ATOM 667 C CA . TRP A 1 81 ? 1.668 -11.674 10.538 1.00 96.00 81 TRP A CA 1
ATOM 668 C C . TRP A 1 81 ? 0.314 -12.315 10.254 1.00 96.00 81 TRP A C 1
ATOM 670 O O . TRP A 1 81 ? -0.155 -13.130 11.046 1.00 96.00 81 TRP A O 1
ATOM 680 N N . ILE A 1 82 ? -0.320 -11.938 9.145 1.00 96.00 82 ILE A N 1
ATOM 681 C CA . ILE A 1 82 ? -1.611 -12.462 8.716 1.00 96.00 82 ILE A CA 1
ATOM 682 C C . ILE A 1 82 ? -1.405 -13.170 7.383 1.00 96.00 82 ILE A C 1
ATOM 684 O O . ILE A 1 82 ? -0.952 -12.568 6.411 1.00 96.00 82 ILE A O 1
ATOM 688 N N . ASP A 1 83 ? -1.777 -14.444 7.337 1.00 96.56 83 ASP A N 1
ATOM 689 C CA . ASP A 1 83 ? -1.854 -15.179 6.084 1.00 96.56 83 ASP A CA 1
ATOM 690 C C . ASP A 1 83 ? -3.119 -14.761 5.332 1.00 96.56 83 ASP A C 1
ATOM 692 O O . ASP A 1 83 ? -4.223 -15.159 5.693 1.00 96.56 83 ASP A O 1
ATOM 696 N N . PHE A 1 84 ? -2.957 -13.914 4.316 1.00 96.19 84 PHE A N 1
ATOM 697 C CA . PHE A 1 84 ? -4.064 -13.442 3.483 1.00 96.19 84 PHE A CA 1
ATOM 698 C C . PHE A 1 84 ? -4.444 -14.421 2.365 1.00 96.19 84 PHE A C 1
ATOM 700 O O . PHE A 1 84 ? -5.376 -14.134 1.612 1.00 96.19 84 PHE A O 1
ATOM 707 N N . ARG A 1 85 ? -3.764 -15.572 2.239 1.00 95.62 85 ARG A N 1
ATOM 708 C CA . ARG A 1 85 ? -4.199 -16.618 1.306 1.00 95.62 85 ARG A CA 1
ATOM 709 C C . ARG A 1 85 ? -5.588 -17.095 1.714 1.00 95.62 85 ARG A C 1
ATOM 711 O O . ARG A 1 85 ? -5.872 -17.278 2.893 1.00 95.62 85 ARG A O 1
ATOM 718 N N . ASP A 1 86 ? -6.455 -17.253 0.721 1.00 92.19 86 ASP A N 1
ATOM 719 C CA . ASP A 1 86 ? -7.850 -17.670 0.894 1.00 92.19 86 ASP A CA 1
ATOM 720 C C . ASP A 1 86 ? -8.725 -16.708 1.736 1.00 92.19 86 ASP A C 1
ATOM 722 O O . ASP A 1 86 ? -9.869 -17.037 2.058 1.00 92.19 86 ASP A O 1
ATOM 726 N N . ILE A 1 87 ? -8.242 -15.494 2.045 1.00 89.44 87 ILE A N 1
ATOM 727 C CA . ILE A 1 87 ? -9.017 -14.431 2.701 1.00 89.44 87 ILE A CA 1
ATOM 728 C C . ILE A 1 87 ? -9.426 -13.388 1.664 1.00 89.44 87 ILE A C 1
ATOM 730 O O . ILE A 1 87 ? -8.590 -12.812 0.967 1.00 89.44 87 ILE A O 1
ATOM 734 N N . ARG A 1 88 ? -10.729 -13.101 1.601 1.00 87.94 88 ARG A N 1
ATOM 735 C CA . ARG A 1 88 ? -11.289 -12.088 0.703 1.00 87.94 88 ARG A CA 1
ATOM 736 C C . ARG A 1 88 ? -12.139 -11.086 1.448 1.00 87.94 88 ARG A C 1
ATOM 738 O O . ARG A 1 88 ? -12.898 -11.436 2.351 1.00 87.94 88 ARG A O 1
ATOM 745 N N . ASP A 1 89 ? -12.028 -9.847 1.009 1.00 87.81 89 ASP A N 1
ATOM 746 C CA . ASP A 1 89 ? -12.849 -8.740 1.456 1.00 87.81 89 ASP A CA 1
ATOM 747 C C . ASP A 1 89 ? -13.699 -8.245 0.291 1.00 87.81 89 ASP A C 1
ATOM 749 O O . ASP A 1 89 ? -13.219 -7.533 -0.590 1.00 87.81 89 ASP A O 1
ATOM 753 N N . ASN A 1 90 ? -14.965 -8.663 0.274 1.00 87.75 90 ASN A N 1
ATOM 754 C CA . ASN A 1 90 ? -15.857 -8.482 -0.866 1.00 87.75 90 ASN A CA 1
ATOM 755 C C . ASN A 1 90 ? -15.201 -9.010 -2.157 1.00 87.75 90 ASN A C 1
ATOM 757 O O . ASN A 1 90 ? -14.998 -10.216 -2.300 1.00 87.75 90 ASN A O 1
ATOM 761 N N . GLU A 1 91 ? -14.858 -8.116 -3.082 1.00 87.00 91 GLU A N 1
ATOM 762 C CA . GLU A 1 91 ? -14.212 -8.439 -4.358 1.00 87.00 91 GLU A CA 1
ATOM 763 C C . GLU A 1 91 ? -12.676 -8.354 -4.304 1.00 87.00 91 GLU A C 1
ATOM 765 O O . GLU A 1 91 ? -12.010 -8.615 -5.305 1.00 87.00 91 GLU A O 1
ATOM 770 N N . ILE A 1 92 ? -12.093 -7.990 -3.157 1.00 94.12 92 ILE A N 1
ATOM 771 C CA . ILE A 1 92 ? -10.652 -7.780 -3.004 1.00 94.12 92 ILE A CA 1
ATOM 772 C C . ILE A 1 92 ? -9.999 -9.027 -2.417 1.00 94.12 92 ILE A C 1
ATOM 774 O O . ILE A 1 92 ? -10.301 -9.471 -1.308 1.00 94.12 92 ILE A O 1
ATOM 778 N N . ASP A 1 93 ? -9.054 -9.561 -3.179 1.00 96.56 93 ASP A N 1
ATOM 779 C CA . ASP A 1 93 ? -8.135 -10.614 -2.773 1.00 96.56 93 ASP A CA 1
ATOM 780 C C . ASP A 1 93 ? -6.793 -9.956 -2.413 1.00 96.56 93 ASP A C 1
ATOM 782 O O . ASP A 1 93 ? -6.038 -9.547 -3.297 1.00 96.56 93 ASP A O 1
ATOM 786 N N . TYR A 1 94 ? -6.526 -9.762 -1.115 1.00 96.62 94 TYR A N 1
ATOM 787 C CA . TYR A 1 94 ? -5.337 -9.027 -0.654 1.00 96.62 94 TYR A CA 1
ATOM 788 C C . TYR A 1 94 ? -4.033 -9.745 -0.997 1.00 96.62 94 TYR A C 1
ATOM 790 O O . TYR A 1 94 ? -3.032 -9.089 -1.285 1.00 96.62 94 TYR A O 1
ATOM 798 N N . TRP A 1 95 ? -4.053 -11.078 -1.024 1.00 97.62 95 TRP A N 1
ATOM 799 C CA . TRP A 1 95 ? -2.907 -11.873 -1.444 1.00 97.62 95 TRP A CA 1
ATOM 800 C C . TRP A 1 95 ? -2.576 -11.621 -2.917 1.00 97.62 95 TRP A C 1
ATOM 802 O O . TRP A 1 95 ? -1.446 -11.250 -3.243 1.00 97.62 95 TRP A O 1
ATOM 812 N N . GLN A 1 96 ? -3.571 -11.736 -3.804 1.00 98.06 96 GLN A N 1
ATOM 813 C CA . GLN A 1 96 ? -3.370 -11.451 -5.225 1.00 98.06 96 GLN A CA 1
ATOM 814 C C . GLN A 1 96 ? -3.022 -9.976 -5.472 1.00 98.06 96 GLN A C 1
ATOM 816 O O . GLN A 1 96 ? -2.197 -9.679 -6.334 1.00 98.06 96 GLN A O 1
ATOM 821 N N . ASN A 1 97 ? -3.599 -9.050 -4.700 1.00 98.06 97 ASN A N 1
ATOM 822 C CA . ASN A 1 97 ? -3.261 -7.632 -4.779 1.00 98.06 97 ASN A CA 1
ATOM 823 C C . ASN A 1 97 ? -1.777 -7.379 -4.478 1.00 98.06 97 ASN A C 1
ATOM 825 O O . ASN A 1 97 ? -1.123 -6.628 -5.197 1.00 98.06 97 ASN A O 1
ATOM 829 N N . SER A 1 98 ? -1.236 -8.030 -3.446 1.00 98.19 98 SER A N 1
ATOM 830 C CA . SER A 1 98 ? 0.178 -7.914 -3.081 1.00 98.19 98 SER A CA 1
ATOM 831 C C . SER A 1 98 ? 1.107 -8.514 -4.134 1.00 98.19 98 SER A C 1
ATOM 833 O O . SER A 1 98 ? 2.145 -7.919 -4.413 1.00 98.19 98 SER A O 1
ATOM 835 N N . ILE A 1 99 ? 0.729 -9.633 -4.766 1.00 98.50 99 ILE A N 1
ATOM 836 C CA . ILE A 1 99 ? 1.466 -10.185 -5.917 1.00 98.50 99 ILE A CA 1
ATOM 837 C C . ILE A 1 99 ? 1.504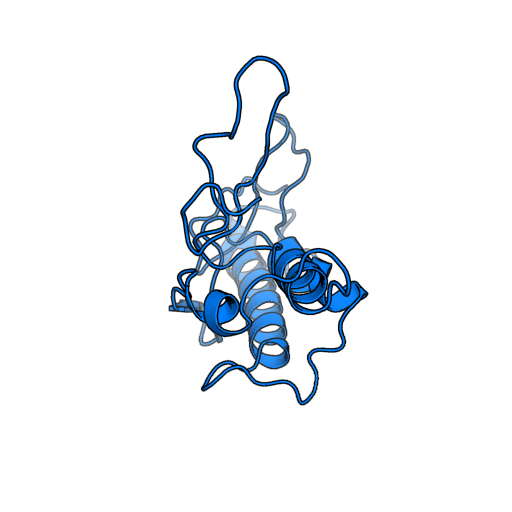 -9.158 -7.053 1.00 98.50 99 ILE A C 1
ATOM 839 O O . ILE A 1 99 ? 2.584 -8.775 -7.495 1.00 98.50 99 ILE A O 1
ATOM 843 N N . ASN A 1 100 ? 0.340 -8.635 -7.451 1.00 98.69 100 ASN A N 1
ATOM 844 C CA . ASN A 1 100 ? 0.249 -7.636 -8.515 1.00 98.69 100 ASN A CA 1
ATOM 845 C C . ASN A 1 100 ? 1.066 -6.376 -8.189 1.00 98.69 100 ASN A C 1
ATOM 847 O O . ASN A 1 100 ? 1.695 -5.809 -9.076 1.00 98.69 100 ASN A O 1
ATOM 851 N N . ALA A 1 101 ? 1.081 -5.934 -6.929 1.00 98.69 101 ALA A N 1
ATOM 852 C CA . ALA A 1 101 ? 1.862 -4.778 -6.501 1.00 98.69 101 ALA A CA 1
ATOM 853 C C . ALA A 1 101 ? 3.378 -5.026 -6.563 1.00 98.69 101 ALA A C 1
ATOM 855 O O . ALA A 1 101 ? 4.126 -4.128 -6.951 1.00 98.69 101 ALA A O 1
ATOM 856 N N . VAL A 1 102 ? 3.837 -6.232 -6.210 1.00 98.75 102 VAL A N 1
ATOM 857 C CA . VAL A 1 102 ? 5.242 -6.647 -6.354 1.00 98.75 102 VAL A CA 1
ATOM 858 C C . VAL A 1 102 ? 5.640 -6.676 -7.828 1.00 98.75 102 VAL A C 1
ATOM 860 O O . VAL A 1 102 ? 6.663 -6.093 -8.189 1.00 98.75 102 VAL A O 1
ATOM 863 N N . ASP A 1 103 ? 4.816 -7.283 -8.681 1.00 98.81 103 ASP A N 1
ATOM 864 C CA . ASP A 1 103 ? 5.086 -7.381 -10.116 1.00 98.81 103 ASP A CA 1
ATOM 865 C C . ASP A 1 103 ? 5.066 -6.004 -10.796 1.00 98.81 103 ASP A C 1
ATOM 867 O O . ASP A 1 103 ? 5.972 -5.686 -11.569 1.00 98.81 103 ASP A O 1
ATOM 871 N N . ALA A 1 104 ? 4.112 -5.136 -10.441 1.00 98.81 104 ALA A N 1
ATOM 872 C CA . ALA A 1 104 ? 4.064 -3.751 -10.906 1.00 98.81 104 ALA A CA 1
ATOM 873 C C . ALA A 1 104 ? 5.302 -2.954 -10.467 1.00 98.81 104 ALA A C 1
ATOM 875 O O . ALA A 1 104 ? 5.883 -2.225 -11.270 1.00 98.81 104 ALA A O 1
ATOM 876 N N . ASN A 1 105 ? 5.740 -3.112 -9.213 1.00 98.75 105 ASN A N 1
ATOM 877 C CA . ASN A 1 105 ? 6.928 -2.441 -8.686 1.00 98.75 105 ASN A CA 1
ATOM 878 C C . ASN A 1 105 ? 8.206 -2.894 -9.404 1.00 98.75 105 ASN A C 1
ATOM 880 O O . ASN A 1 105 ? 9.024 -2.061 -9.802 1.00 98.75 105 ASN A O 1
ATOM 884 N N . ARG A 1 106 ? 8.346 -4.205 -9.631 1.00 98.75 106 ARG A N 1
ATOM 885 C CA . ARG A 1 106 ? 9.444 -4.775 -10.413 1.00 98.75 106 ARG A CA 1
ATOM 886 C C . ARG A 1 106 ? 9.437 -4.251 -11.845 1.00 98.75 106 ARG A C 1
ATOM 888 O O . ARG A 1 106 ? 10.468 -3.784 -12.322 1.00 98.75 106 ARG A O 1
ATOM 895 N N . GLN A 1 107 ? 8.286 -4.299 -12.515 1.00 98.81 107 GLN A N 1
ATOM 896 C CA . GLN A 1 107 ? 8.154 -3.835 -13.894 1.00 98.81 107 GLN A CA 1
ATOM 897 C C . GLN A 1 107 ? 8.459 -2.341 -14.017 1.00 98.81 107 GLN A C 1
ATOM 899 O O . GLN A 1 107 ? 9.141 -1.934 -14.948 1.00 98.81 107 GLN A O 1
ATOM 904 N N . PHE A 1 108 ? 8.045 -1.531 -13.041 1.00 98.56 108 PHE A N 1
ATOM 905 C CA . PHE A 1 108 ? 8.363 -0.107 -13.013 1.00 98.56 108 PHE A CA 1
ATOM 906 C C . PHE A 1 108 ? 9.874 0.150 -12.971 1.00 98.56 108 PHE A C 1
ATOM 908 O O . PHE A 1 108 ? 10.353 1.043 -13.663 1.00 98.56 108 PHE A O 1
ATOM 915 N N . CYS A 1 109 ? 10.639 -0.637 -12.207 1.00 98.69 109 CYS A N 1
ATOM 916 C CA . CYS A 1 109 ? 12.100 -0.522 -12.203 1.00 98.69 109 CYS A CA 1
ATOM 917 C C . CYS A 1 109 ? 12.683 -0.874 -13.579 1.00 98.69 109 CYS A C 1
ATOM 919 O O . CYS A 1 109 ? 13.485 -0.110 -14.105 1.00 98.69 109 CYS A O 1
ATOM 921 N N . ILE A 1 110 ? 12.228 -1.977 -14.186 1.00 98.62 110 ILE A N 1
ATOM 922 C CA . ILE A 1 110 ? 12.665 -2.417 -15.523 1.00 98.62 110 ILE A CA 1
ATOM 923 C C . ILE A 1 110 ? 12.386 -1.340 -16.577 1.00 98.62 110 ILE A C 1
ATOM 925 O O . ILE A 1 110 ? 13.268 -0.993 -17.351 1.00 98.62 110 ILE A O 1
ATOM 929 N N . ASP A 1 111 ? 11.191 -0.751 -16.570 1.00 98.31 111 ASP A N 1
ATOM 930 C CA . ASP A 1 111 ? 10.806 0.281 -17.539 1.00 98.31 111 ASP A CA 1
ATOM 931 C C . ASP A 1 111 ? 11.630 1.577 -17.403 1.00 98.31 111 ASP A C 1
ATOM 933 O O . ASP A 1 111 ? 11.652 2.387 -18.327 1.00 98.31 111 ASP A O 1
ATOM 937 N N . ASN A 1 112 ? 12.301 1.782 -16.262 1.00 98.00 112 ASN A N 1
ATOM 938 C CA . ASN A 1 112 ? 13.152 2.941 -15.974 1.00 98.00 112 ASN A CA 1
ATOM 939 C C . ASN A 1 112 ? 14.651 2.568 -15.901 1.00 98.00 112 ASN A C 1
ATOM 941 O O . ASN A 1 112 ? 15.458 3.363 -15.412 1.00 98.00 112 ASN A O 1
ATOM 945 N N . GLU A 1 113 ? 15.055 1.385 -16.382 1.00 97.62 113 GLU A N 1
ATOM 946 C CA . GLU A 1 113 ? 16.454 0.922 -16.324 1.00 97.62 113 GLU A CA 1
ATOM 947 C C . GLU A 1 113 ? 17.422 1.835 -17.099 1.00 97.62 113 GLU A C 1
ATOM 949 O O . GLU A 1 113 ? 18.594 1.966 -16.747 1.00 97.62 113 GLU A O 1
ATOM 954 N N . THR A 1 114 ? 16.936 2.521 -18.140 1.00 97.25 114 THR A N 1
ATOM 955 C CA . THR A 1 114 ? 17.746 3.466 -18.924 1.00 97.25 114 THR A CA 1
ATOM 956 C C . THR A 1 114 ? 17.984 4.789 -18.205 1.00 97.25 114 THR A C 1
ATOM 958 O O . THR A 1 114 ? 18.943 5.490 -18.529 1.00 97.25 114 THR A O 1
ATOM 961 N N . ASP A 1 115 ? 17.127 5.126 -17.241 1.00 96.94 115 ASP A N 1
ATOM 962 C CA . ASP A 1 115 ? 17.207 6.373 -16.479 1.00 96.94 115 ASP A CA 1
ATOM 963 C C . ASP A 1 115 ? 18.072 6.203 -15.223 1.00 96.94 115 ASP A C 1
ATOM 965 O O . ASP A 1 115 ? 18.750 7.144 -14.799 1.00 96.94 115 ASP A O 1
ATOM 969 N N . PHE A 1 116 ? 18.103 4.992 -14.653 1.00 96.94 116 PHE A N 1
ATOM 970 C CA . PHE A 1 116 ? 18.867 4.674 -13.450 1.00 96.94 116 PHE A CA 1
ATOM 971 C C . PHE A 1 116 ? 19.602 3.339 -13.584 1.00 96.94 116 PHE A C 1
ATOM 973 O O . PHE A 1 116 ? 18.992 2.277 -13.602 1.00 96.94 116 PHE A O 1
ATOM 980 N N . ILE A 1 117 ? 20.937 3.387 -13.550 1.00 95.69 117 ILE A N 1
ATOM 981 C CA . ILE A 1 117 ? 21.815 2.201 -13.641 1.00 95.69 117 ILE A CA 1
ATOM 982 C C . ILE A 1 117 ? 21.620 1.175 -12.513 1.00 95.69 117 ILE A C 1
ATOM 984 O O . ILE A 1 117 ? 22.164 0.077 -12.569 1.00 95.69 117 ILE A O 1
ATOM 988 N N . THR A 1 118 ? 20.943 1.574 -11.441 1.00 97.12 118 THR A N 1
ATOM 989 C CA . THR A 1 118 ? 20.622 0.746 -10.278 1.00 97.12 118 THR A CA 1
ATOM 990 C C . THR A 1 118 ? 19.335 -0.042 -10.467 1.00 97.12 118 THR A C 1
ATOM 992 O O . THR A 1 118 ? 19.041 -0.893 -9.631 1.00 97.12 118 THR A O 1
ATOM 995 N N . TYR A 1 119 ? 18.569 0.229 -11.525 1.00 98.31 119 TYR A N 1
ATOM 996 C CA . TYR A 1 119 ? 17.350 -0.495 -11.848 1.00 98.31 119 TYR A CA 1
ATOM 997 C C . TYR A 1 119 ? 17.613 -1.502 -12.959 1.00 98.31 119 TYR A C 1
ATOM 999 O O . TYR A 1 119 ? 18.303 -1.215 -13.933 1.00 98.31 119 TYR A O 1
ATOM 1007 N N . SER A 1 120 ? 17.070 -2.702 -12.792 1.00 97.50 120 SER A N 1
ATOM 1008 C CA . SER A 1 120 ? 17.077 -3.760 -13.799 1.00 97.50 120 SER A CA 1
ATOM 1009 C C . SER A 1 120 ? 16.085 -4.858 -13.423 1.00 97.50 120 SER A C 1
ATOM 1011 O O . SER A 1 120 ? 15.467 -4.852 -12.355 1.00 97.50 120 SER A O 1
ATOM 1013 N N . ASP A 1 121 ? 15.983 -5.875 -14.270 1.00 97.12 121 ASP A N 1
ATOM 1014 C CA . ASP A 1 121 ? 15.229 -7.097 -13.995 1.00 97.12 121 ASP A CA 1
ATOM 1015 C C . ASP A 1 121 ? 15.692 -7.847 -12.726 1.00 97.12 121 ASP A C 1
ATOM 1017 O O . ASP A 1 121 ? 14.902 -8.590 -12.126 1.00 97.12 121 ASP A O 1
ATOM 1021 N N . ASN A 1 122 ? 16.941 -7.613 -12.308 1.00 97.06 122 ASN A N 1
ATOM 1022 C CA . ASN A 1 122 ? 17.603 -8.196 -11.143 1.00 97.06 122 ASN A CA 1
ATOM 1023 C C . ASN A 1 122 ? 17.865 -7.184 -10.011 1.00 97.06 122 ASN A C 1
ATOM 1025 O O . ASN A 1 122 ? 18.352 -7.575 -8.950 1.00 97.06 122 ASN A O 1
ATOM 1029 N N . GLN A 1 123 ? 17.546 -5.901 -10.205 1.00 97.75 123 GLN A N 1
ATOM 1030 C CA . GLN A 1 123 ? 17.703 -4.842 -9.204 1.00 97.75 123 GLN A CA 1
ATOM 1031 C C . GLN A 1 123 ? 16.443 -3.974 -9.185 1.00 97.75 123 GLN A C 1
ATOM 1033 O O . GLN A 1 123 ? 16.245 -3.101 -10.024 1.00 97.75 123 GLN A O 1
ATOM 1038 N N . TRP A 1 124 ? 15.558 -4.263 -8.239 1.00 98.38 124 TRP A N 1
ATOM 1039 C CA . TRP A 1 124 ? 14.245 -3.636 -8.120 1.00 98.38 124 TRP A CA 1
ATOM 1040 C C . TRP A 1 124 ? 13.764 -3.702 -6.666 1.00 98.38 124 TRP A C 1
ATOM 1042 O O . TRP A 1 124 ? 14.359 -4.399 -5.841 1.00 98.38 124 TRP A O 1
ATOM 1052 N N . GLY A 1 125 ? 12.669 -3.003 -6.358 1.00 98.25 125 GLY A N 1
ATOM 1053 C CA . GLY A 1 125 ? 12.036 -3.052 -5.036 1.00 98.25 125 GLY A CA 1
ATOM 1054 C C . GLY A 1 125 ? 11.943 -1.687 -4.367 1.00 98.25 125 GLY A C 1
ATOM 1055 O O . GLY A 1 125 ? 12.483 -1.480 -3.281 1.00 98.25 125 GLY A O 1
ATOM 1056 N N . LEU A 1 126 ? 11.235 -0.751 -4.999 1.00 98.50 126 LEU A N 1
ATOM 1057 C CA . LEU A 1 126 ? 11.098 0.609 -4.481 1.00 98.50 126 LEU A CA 1
ATOM 1058 C C . LEU A 1 126 ? 10.178 0.646 -3.270 1.00 98.50 126 LEU A C 1
ATOM 1060 O O . LEU A 1 126 ? 8.994 0.304 -3.338 1.00 98.50 126 LEU A O 1
ATOM 1064 N N . THR A 1 127 ? 10.729 1.089 -2.147 1.00 98.62 127 THR A N 1
ATOM 1065 C CA . THR A 1 127 ? 10.014 1.210 -0.883 1.00 98.62 127 THR A CA 1
ATOM 1066 C C . THR A 1 127 ? 10.604 2.322 -0.035 1.00 98.62 127 THR A C 1
ATOM 1068 O O . THR A 1 127 ? 11.781 2.649 -0.167 1.00 98.62 127 THR A O 1
ATOM 1071 N N . ALA A 1 128 ? 9.799 2.876 0.870 1.00 98.19 128 ALA A N 1
ATOM 1072 C CA . ALA A 1 128 ? 10.221 3.951 1.750 1.00 98.19 128 ALA A CA 1
ATOM 1073 C C . ALA A 1 128 ? 11.514 3.593 2.504 1.00 98.19 128 ALA A C 1
ATOM 1075 O O . ALA A 1 128 ? 11.575 2.586 3.216 1.00 98.19 128 ALA A O 1
ATOM 1076 N N . SER A 1 129 ? 12.554 4.403 2.320 1.00 98.19 129 SER A N 1
ATOM 1077 C CA . SER A 1 129 ? 13.906 4.120 2.804 1.00 98.19 129 SER A CA 1
ATOM 1078 C C . SER A 1 129 ? 14.754 5.397 2.869 1.00 98.19 129 SER A C 1
ATOM 1080 O O . SER A 1 129 ? 14.308 6.492 2.509 1.00 98.19 129 SER A O 1
ATOM 1082 N N . LEU A 1 130 ? 15.982 5.263 3.380 1.00 98.06 130 LEU A N 1
ATOM 1083 C CA . LEU A 1 130 ? 17.004 6.301 3.265 1.00 98.06 130 LEU A CA 1
ATOM 1084 C C . LEU A 1 130 ? 17.612 6.267 1.862 1.00 98.06 130 LEU A C 1
ATOM 1086 O O . LEU A 1 130 ? 18.105 5.226 1.438 1.00 98.06 130 LEU A O 1
ATOM 1090 N N . GLY A 1 131 ? 17.647 7.421 1.204 1.00 96.19 131 GLY A N 1
ATOM 1091 C CA . GLY A 1 131 ? 18.417 7.642 -0.015 1.00 96.19 131 GLY A CA 1
ATOM 1092 C C . GLY A 1 131 ? 19.473 8.742 0.153 1.00 96.19 13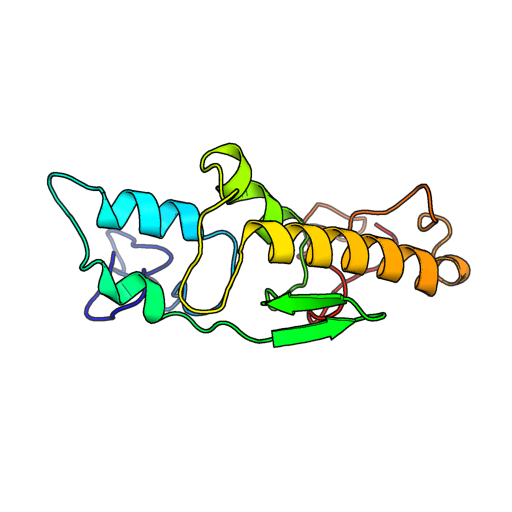1 GLY A C 1
ATOM 1093 O O . GLY A 1 131 ? 19.667 9.266 1.257 1.00 96.19 131 GLY A O 1
ATOM 1094 N N . PRO A 1 132 ? 20.145 9.145 -0.941 1.00 95.38 132 PRO A N 1
ATOM 1095 C CA . PRO A 1 132 ? 21.238 10.125 -0.922 1.00 95.38 132 PRO A CA 1
ATOM 1096 C C . PRO A 1 132 ? 20.870 11.476 -0.297 1.00 95.38 132 PRO A C 1
ATOM 1098 O O . PRO A 1 132 ? 21.727 12.175 0.238 1.00 95.38 132 PRO A O 1
ATOM 1101 N N . TRP A 1 133 ? 19.584 11.834 -0.345 1.00 95.00 133 TRP A N 1
ATOM 1102 C CA . TRP A 1 133 ? 19.054 13.116 0.125 1.00 95.00 133 TRP A CA 1
ATOM 1103 C C . TRP A 1 133 ? 18.126 12.971 1.338 1.00 95.00 133 TRP A C 1
ATOM 1105 O O . TRP A 1 133 ? 17.261 13.816 1.564 1.00 95.00 133 TRP A O 1
ATOM 1115 N N . GLY A 1 134 ? 18.296 11.898 2.113 1.00 97.38 134 GLY A N 1
ATOM 1116 C CA . GLY A 1 134 ? 17.518 11.618 3.318 1.00 97.38 134 GLY A CA 1
ATOM 1117 C C . GLY A 1 134 ? 16.403 10.597 3.103 1.00 97.38 134 GLY A C 1
ATOM 1118 O O . GLY A 1 134 ? 16.383 9.865 2.115 1.00 97.38 134 GLY A O 1
ATOM 1119 N N . TYR A 1 135 ? 15.492 10.518 4.073 1.00 97.75 135 TYR A N 1
ATOM 1120 C CA . TYR A 1 135 ? 14.387 9.563 4.043 1.00 97.75 135 TYR A CA 1
ATOM 1121 C C . TYR A 1 135 ? 13.291 10.017 3.081 1.00 97.75 135 TYR A C 1
ATOM 1123 O O . TYR A 1 135 ? 12.834 11.161 3.159 1.00 97.75 135 TYR A O 1
ATOM 1131 N N . LYS A 1 136 ? 12.833 9.112 2.216 1.00 97.62 136 LYS A N 1
ATOM 1132 C CA . LYS A 1 136 ? 11.720 9.362 1.296 1.00 97.62 136 LYS A CA 1
ATOM 1133 C C . LYS A 1 136 ? 10.773 8.171 1.263 1.00 97.62 136 LYS A C 1
ATOM 1135 O O . LYS A 1 136 ? 11.179 7.028 1.451 1.00 97.62 136 LYS A O 1
ATOM 1140 N N . GLY A 1 137 ? 9.508 8.447 0.962 1.00 96.75 137 GLY A N 1
ATOM 1141 C CA . GLY A 1 137 ? 8.516 7.427 0.630 1.00 96.75 137 GLY A CA 1
ATOM 1142 C C . GLY A 1 137 ? 8.698 6.928 -0.799 1.00 96.75 137 GLY A C 1
ATOM 1143 O O . GLY A 1 137 ? 7.836 7.191 -1.632 1.00 96.75 137 GLY A O 1
ATOM 1144 N N . TYR A 1 138 ? 9.827 6.273 -1.097 1.00 98.38 138 TYR A N 1
ATOM 1145 C CA . TYR A 1 138 ? 10.053 5.709 -2.425 1.00 98.38 138 TYR A CA 1
ATOM 1146 C C . TYR A 1 138 ? 8.996 4.660 -2.765 1.00 98.38 138 TYR A C 1
ATOM 1148 O O . TYR A 1 138 ? 8.525 3.928 -1.887 1.00 98.38 138 TYR A O 1
ATOM 1156 N N . GLY A 1 139 ? 8.628 4.572 -4.036 1.00 98.25 139 GLY A N 1
ATOM 1157 C CA . GLY A 1 139 ? 7.638 3.611 -4.501 1.00 98.25 139 GLY A CA 1
ATOM 1158 C C . GLY A 1 139 ? 7.593 3.516 -6.014 1.00 98.25 139 GLY A C 1
ATOM 1159 O O . GLY A 1 139 ? 8.452 4.059 -6.703 1.00 98.25 139 GLY A O 1
ATOM 1160 N N . ALA A 1 140 ? 6.578 2.828 -6.521 1.00 98.44 140 ALA A N 1
ATOM 1161 C CA . ALA A 1 140 ? 6.361 2.619 -7.946 1.00 98.44 140 ALA A CA 1
ATOM 1162 C C . ALA A 1 140 ? 4.914 2.931 -8.353 1.00 98.44 140 ALA A C 1
ATOM 1164 O O . ALA A 1 140 ? 4.025 3.111 -7.517 1.00 98.44 140 ALA A O 1
ATOM 1165 N N . LYS A 1 141 ? 4.662 2.963 -9.662 1.00 98.44 141 LYS A N 1
ATOM 1166 C CA . LYS A 1 141 ? 3.294 2.966 -10.191 1.00 98.44 141 LYS A CA 1
ATOM 1167 C C . LYS A 1 141 ? 2.538 1.681 -9.780 1.00 98.44 141 LYS A C 1
ATOM 1169 O O . LYS A 1 141 ? 3.177 0.652 -9.565 1.00 98.44 141 LYS A O 1
ATOM 1174 N N . PRO A 1 142 ? 1.198 1.726 -9.656 1.00 98.19 142 PRO A N 1
ATOM 1175 C CA . PRO A 1 142 ? 0.314 2.830 -10.046 1.00 98.19 142 PRO A CA 1
ATOM 1176 C C . PRO A 1 142 ? 0.085 3.903 -8.963 1.00 98.19 142 PRO A C 1
ATOM 1178 O O . PRO A 1 142 ? -0.766 4.770 -9.132 1.00 98.19 142 PRO A O 1
ATOM 1181 N N . GLY A 1 143 ? 0.861 3.900 -7.872 1.00 96.94 143 GLY A N 1
ATOM 1182 C CA . GLY A 1 143 ? 0.896 5.040 -6.951 1.00 96.94 143 GLY A CA 1
ATOM 1183 C C . GLY A 1 143 ? 1.454 6.312 -7.606 1.00 96.94 143 GLY A C 1
ATOM 1184 O O . GLY A 1 143 ? 1.675 6.387 -8.817 1.00 96.94 143 GLY A O 1
ATOM 1185 N N . TRP A 1 144 ? 1.737 7.322 -6.790 1.00 97.12 144 TRP A N 1
ATOM 1186 C CA . TRP A 1 144 ? 2.394 8.566 -7.196 1.00 97.12 144 TRP A CA 1
ATOM 1187 C C . TRP A 1 144 ? 3.840 8.558 -6.689 1.00 97.12 144 TRP A C 1
ATOM 1189 O O . TRP A 1 144 ? 4.152 9.201 -5.681 1.00 97.12 144 TRP A O 1
ATOM 1199 N N . PRO A 1 145 ? 4.721 7.766 -7.326 1.00 95.50 145 PRO A N 1
ATOM 1200 C CA . PRO A 1 145 ? 6.011 7.439 -6.756 1.00 95.50 145 PRO A CA 1
ATOM 1201 C C . PRO A 1 145 ? 6.952 8.636 -6.727 1.00 95.50 145 PRO A C 1
ATOM 1203 O O . PRO A 1 145 ? 7.087 9.385 -7.694 1.00 95.50 145 PRO A O 1
ATOM 1206 N N . VAL A 1 146 ? 7.697 8.735 -5.632 1.00 96.81 146 VAL A N 1
ATOM 1207 C CA . VAL A 1 146 ? 9.006 9.387 -5.625 1.00 96.81 146 VAL A CA 1
ATOM 1208 C C . VAL A 1 146 ? 10.040 8.300 -5.906 1.00 96.81 146 VAL A C 1
ATOM 1210 O O . VAL A 1 146 ? 9.978 7.235 -5.299 1.00 96.81 146 VAL A O 1
ATOM 1213 N N . HIS A 1 147 ? 10.982 8.551 -6.810 1.00 96.62 147 HIS A N 1
ATOM 1214 C CA . HIS A 1 147 ? 12.113 7.667 -7.106 1.00 96.62 147 HIS A CA 1
ATOM 1215 C C . HIS A 1 147 ? 13.272 8.487 -7.679 1.00 96.62 147 HIS A C 1
ATOM 1217 O O . HIS A 1 147 ? 13.057 9.528 -8.298 1.00 96.62 147 HIS A O 1
ATOM 1223 N N . ASP A 1 148 ? 14.502 8.072 -7.390 1.00 96.81 148 ASP A N 1
ATOM 1224 C CA . ASP A 1 148 ? 15.727 8.759 -7.826 1.00 96.81 148 ASP A CA 1
ATOM 1225 C C . ASP A 1 148 ? 16.893 7.787 -8.080 1.00 96.81 148 ASP A C 1
ATOM 1227 O O . ASP A 1 148 ? 18.056 8.189 -8.035 1.00 96.81 148 ASP A O 1
ATOM 1231 N N . GLY A 1 149 ? 16.579 6.511 -8.329 1.00 95.50 149 GLY A N 1
ATOM 1232 C CA . GLY A 1 149 ? 17.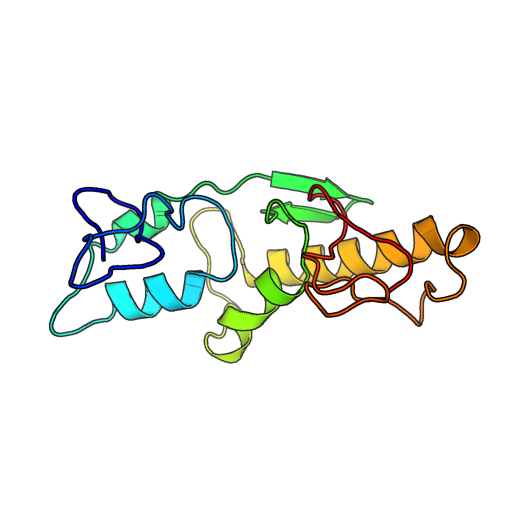566 5.444 -8.498 1.00 95.50 149 GLY A CA 1
ATOM 1233 C C . GLY A 1 149 ? 18.053 4.817 -7.189 1.00 95.50 149 GLY A C 1
ATOM 1234 O O . GLY A 1 149 ? 18.934 3.962 -7.235 1.00 95.50 149 GLY A O 1
ATOM 1235 N N . THR A 1 150 ? 17.520 5.228 -6.034 1.00 95.44 150 THR A N 1
ATOM 1236 C CA . THR A 1 150 ? 17.737 4.525 -4.754 1.00 95.44 150 THR A CA 1
ATOM 1237 C C . THR A 1 150 ? 17.056 3.162 -4.753 1.00 95.44 150 THR A C 1
ATOM 1239 O O . THR A 1 150 ? 15.934 3.072 -5.311 1.00 95.44 150 THR A O 1
#

Radius of gyration: 16.92 Å; chains: 1; bounding box: 40×36×45 Å